Protein AF-A0A6G3LNG2-F1 (afdb_monomer)

Mean predicted aligned error: 3.6 Å

Nearest PDB structures (foldseek):
  3o10-assembly2_C  TM=7.818E-01 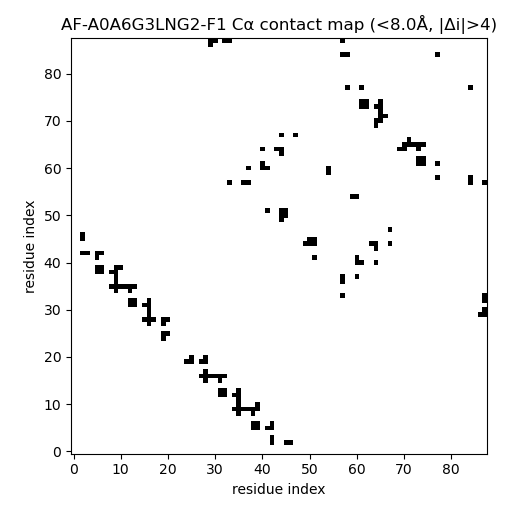 e=2.567E-01  Homo sapiens
  2hsb-assembly1_A  TM=8.207E-01  e=6.538E-01  Archaeoglobus fulgidus
  2v6y-assembly1_A  TM=6.148E-01  e=1.043E+00  Saccharolobus solfataricus

pLDDT: mean 92.22, std 8.54, range [54.59, 98.75]

Sequence (88 aa):
MSFEILKRRALAFLRDAKEDFNKEDYDLVMFHVEQFIQLYARYLLYRKLGDFPKMHSIIKLLRDLARVYNACEIDSFIERKIEGLYLL

Solvent-accessible surface area (backbone atoms only — not comparable to full-atom values): 4830 Å² total; per-residue (Å²): 132,69,62,67,54,33,44,54,50,13,55,47,25,50,50,49,19,55,55,28,51,78,70,67,40,56,70,57,19,43,52,23,47,40,51,16,53,53,30,37,49,48,32,54,45,24,76,74,69,76,50,76,80,91,75,91,51,65,70,60,52,48,50,50,47,18,63,76,68,70,34,65,68,46,51,57,46,47,69,78,39,45,73,65,56,68,74,84

Radius of gyration: 13.41 Å; Cα contacts (8 Å, |Δi|>4): 89; chains: 1; bounding box: 27×34×34 Å

Structure (mmCIF, N/CA/C/O backbone):
data_AF-A0A6G3LNG2-F1
#
_entry.id   AF-A0A6G3LNG2-F1
#
loop_
_atom_site.group_PDB
_atom_site.id
_atom_site.type_symbol
_atom_site.label_atom_id
_atom_site.label_alt_id
_atom_site.label_comp_id
_atom_site.label_asym_id
_atom_site.label_entity_id
_atom_site.label_seq_id
_atom_site.pdbx_PDB_ins_code
_atom_site.Cartn_x
_atom_site.Cartn_y
_atom_site.Cartn_z
_atom_site.occupancy
_atom_site.B_iso_or_equiv
_atom_site.auth_seq_id
_atom_site.auth_comp_id
_atom_site.auth_asym_id
_atom_site.auth_atom_id
_atom_site.pdbx_PDB_model_num
ATOM 1 N N . MET A 1 1 ? -0.228 18.731 9.307 1.00 54.59 1 MET A N 1
ATOM 2 C CA . MET A 1 1 ? -0.168 18.162 7.940 1.00 54.59 1 MET A CA 1
ATOM 3 C C . MET A 1 1 ? -1.552 17.599 7.636 1.00 54.59 1 MET A C 1
ATOM 5 O O . MET A 1 1 ? -1.995 16.753 8.397 1.00 54.59 1 MET A O 1
ATOM 9 N N . SER A 1 2 ? -2.288 18.126 6.649 1.00 75.69 2 SER A N 1
ATOM 10 C CA . SER A 1 2 ? -3.655 17.644 6.365 1.00 75.69 2 SER A CA 1
ATOM 11 C C . SER A 1 2 ? -3.596 16.200 5.867 1.00 75.69 2 SER A C 1
ATOM 13 O O . SER A 1 2 ? -2.857 15.929 4.925 1.00 75.69 2 SER A O 1
ATOM 15 N N . PHE A 1 3 ? -4.334 15.276 6.484 1.00 82.31 3 PHE A N 1
ATOM 16 C CA . PHE A 1 3 ? -4.337 13.847 6.135 1.00 82.31 3 PHE A CA 1
ATOM 17 C C . PHE A 1 3 ? -4.725 13.586 4.667 1.00 82.31 3 PHE A C 1
ATOM 19 O O . PHE A 1 3 ? -4.312 12.582 4.090 1.00 82.31 3 PHE A O 1
ATOM 26 N N . GLU A 1 4 ? -5.416 14.528 4.020 1.00 90.25 4 GLU A N 1
ATOM 27 C CA . GLU A 1 4 ? -5.696 14.509 2.578 1.00 90.25 4 GLU A CA 1
ATOM 28 C C . GLU A 1 4 ? -4.423 14.491 1.713 1.00 90.25 4 GLU A C 1
ATOM 30 O O . GLU A 1 4 ? -4.426 13.965 0.596 1.00 90.25 4 GLU A O 1
ATOM 35 N N . ILE A 1 5 ? -3.288 14.981 2.230 1.00 93.75 5 ILE A N 1
ATOM 36 C CA . ILE A 1 5 ? -2.008 14.882 1.521 1.00 93.75 5 ILE A CA 1
ATOM 37 C C . ILE A 1 5 ? -1.552 13.429 1.360 1.00 93.75 5 ILE A C 1
ATOM 39 O O . ILE A 1 5 ? -0.894 13.113 0.371 1.00 93.75 5 ILE A O 1
ATOM 43 N N . LEU A 1 6 ? -1.911 12.541 2.296 1.00 93.19 6 LEU A N 1
ATOM 44 C CA . LEU A 1 6 ? -1.562 11.124 2.213 1.00 93.19 6 LEU A CA 1
ATOM 45 C C . LEU A 1 6 ? -2.288 10.468 1.052 1.00 93.19 6 LEU A C 1
ATOM 47 O O . LEU A 1 6 ? -1.652 9.794 0.251 1.00 93.19 6 LEU A O 1
ATOM 51 N N . LYS A 1 7 ? -3.589 10.739 0.907 1.00 96.12 7 LYS A N 1
ATOM 52 C CA . LYS A 1 7 ? -4.375 10.263 -0.232 1.00 96.12 7 LYS A CA 1
ATOM 53 C C . LYS A 1 7 ? -3.795 10.775 -1.545 1.00 96.12 7 LYS A C 1
ATOM 55 O O . LYS A 1 7 ? -3.576 9.987 -2.459 1.00 96.12 7 LYS A O 1
ATOM 60 N N . ARG A 1 8 ? -3.508 12.079 -1.639 1.00 97.81 8 ARG A N 1
ATOM 61 C CA . ARG A 1 8 ? -2.922 12.670 -2.852 1.00 97.81 8 ARG A CA 1
ATOM 62 C C . ARG A 1 8 ? -1.584 12.017 -3.215 1.00 97.81 8 ARG A C 1
ATOM 64 O O . ARG A 1 8 ? -1.373 11.701 -4.380 1.00 97.81 8 ARG A O 1
ATOM 71 N N . ARG A 1 9 ? -0.690 11.822 -2.241 1.00 97.75 9 ARG A N 1
ATOM 72 C CA . ARG A 1 9 ? 0.620 11.187 -2.463 1.00 97.75 9 ARG A CA 1
ATOM 73 C C . ARG A 1 9 ? 0.491 9.710 -2.812 1.00 97.75 9 ARG A C 1
ATOM 75 O O . ARG A 1 9 ? 1.144 9.269 -3.742 1.00 97.75 9 ARG A O 1
ATOM 82 N N . ALA A 1 10 ? -0.391 8.978 -2.137 1.00 97.75 10 ALA A N 1
ATOM 83 C CA . ALA A 1 10 ? -0.681 7.591 -2.477 1.00 97.75 10 ALA A CA 1
ATOM 84 C C . ALA A 1 10 ? -1.126 7.474 -3.943 1.00 97.75 10 ALA A C 1
ATOM 86 O O . ALA A 1 10 ? -0.572 6.691 -4.704 1.00 97.75 10 ALA A O 1
ATOM 87 N N . LEU A 1 11 ? -2.080 8.303 -4.374 1.00 98.50 11 LEU A N 1
ATOM 88 C CA . LEU A 1 11 ? -2.552 8.291 -5.761 1.00 98.50 11 LEU A CA 1
ATOM 89 C C . LEU A 1 11 ? -1.471 8.707 -6.769 1.00 98.50 11 LEU A C 1
ATOM 91 O O . LEU A 1 11 ? -1.515 8.247 -7.906 1.00 98.50 11 LEU A O 1
ATOM 95 N N . ALA A 1 12 ? -0.508 9.545 -6.367 1.00 98.69 12 ALA A N 1
ATOM 96 C CA . ALA A 1 12 ? 0.668 9.828 -7.183 1.00 98.69 12 ALA A CA 1
ATOM 97 C C . ALA A 1 12 ? 1.532 8.571 -7.353 1.00 98.69 12 ALA A C 1
ATOM 99 O O . ALA A 1 12 ? 1.764 8.185 -8.488 1.00 98.69 12 ALA A O 1
ATOM 100 N N . PHE A 1 13 ? 1.862 7.863 -6.269 1.00 98.69 13 PHE A N 1
ATOM 101 C CA . PHE A 1 13 ? 2.594 6.595 -6.352 1.00 98.69 13 PHE A CA 1
ATOM 102 C C . PHE A 1 13 ? 1.888 5.547 -7.214 1.00 98.69 13 PHE A C 1
ATOM 104 O O . PHE A 1 13 ? 2.532 4.857 -7.990 1.00 98.69 13 PHE A O 1
ATOM 111 N N . LEU A 1 14 ? 0.557 5.450 -7.151 1.00 98.69 14 LEU A N 1
ATOM 112 C CA . LEU A 1 14 ? -0.182 4.542 -8.032 1.00 98.69 14 LEU A CA 1
ATOM 113 C C . LEU A 1 14 ? -0.081 4.940 -9.512 1.00 98.69 14 LEU A C 1
ATOM 115 O O . LEU A 1 14 ? -0.078 4.068 -10.380 1.00 98.69 14 LEU A O 1
ATOM 119 N N . ARG A 1 15 ? -0.070 6.241 -9.820 1.00 98.75 15 ARG A N 1
ATOM 120 C CA . ARG A 1 15 ? 0.147 6.713 -11.192 1.00 98.75 15 ARG A CA 1
ATOM 121 C C . ARG A 1 15 ? 1.568 6.368 -11.635 1.00 98.75 15 ARG A C 1
ATOM 123 O O . ARG A 1 15 ? 1.715 5.776 -12.696 1.00 98.75 15 ARG A O 1
ATOM 130 N N . ASP A 1 16 ? 2.556 6.660 -10.801 1.00 98.75 16 ASP A N 1
ATOM 131 C CA . ASP A 1 16 ? 3.969 6.444 -11.110 1.00 98.75 16 ASP A CA 1
ATOM 132 C C . ASP A 1 16 ? 4.256 4.936 -11.296 1.00 98.75 16 ASP A C 1
ATOM 134 O O . ASP A 1 16 ? 4.825 4.544 -12.307 1.00 98.75 16 ASP A O 1
ATOM 138 N N . ALA A 1 17 ? 3.692 4.061 -10.452 1.00 98.62 17 ALA A N 1
ATOM 139 C CA . ALA A 1 17 ? 3.757 2.603 -10.625 1.00 98.62 17 ALA A CA 1
ATOM 140 C C . ALA A 1 17 ? 3.220 2.122 -11.987 1.00 98.62 17 ALA A C 1
ATOM 142 O O . ALA A 1 17 ? 3.744 1.179 -12.572 1.00 98.62 17 ALA A O 1
ATOM 143 N N . LYS A 1 18 ? 2.152 2.746 -12.503 1.00 98.75 18 LYS A N 1
ATOM 144 C CA . LYS A 1 18 ? 1.602 2.404 -13.826 1.00 98.75 18 LYS A CA 1
ATOM 145 C C . LYS A 1 18 ? 2.502 2.892 -14.956 1.00 98.75 18 LYS A C 1
ATOM 147 O O . LYS A 1 18 ? 2.591 2.226 -15.981 1.00 98.75 18 LYS A O 1
ATOM 152 N N . GLU A 1 19 ? 3.127 4.054 -14.790 1.00 98.62 19 GLU A N 1
ATOM 153 C CA . GLU A 1 19 ? 4.084 4.587 -15.759 1.00 98.62 19 GLU A CA 1
ATOM 154 C C . GLU A 1 19 ? 5.341 3.717 -15.825 1.00 98.62 19 GLU A C 1
ATOM 156 O O . GLU A 1 19 ? 5.777 3.387 -16.924 1.00 98.62 19 GLU A O 1
ATOM 161 N N . ASP A 1 20 ? 5.867 3.288 -14.680 1.00 98.62 20 ASP A N 1
ATOM 162 C CA . ASP A 1 20 ? 7.048 2.422 -14.595 1.00 98.62 20 ASP A CA 1
ATOM 163 C C . ASP A 1 20 ? 6.768 1.021 -15.141 1.00 98.62 20 ASP A C 1
ATOM 165 O O . ASP A 1 20 ? 7.607 0.441 -15.824 1.00 98.62 20 ASP A O 1
ATOM 169 N N . PHE A 1 21 ? 5.544 0.512 -14.962 1.00 98.44 21 PHE A N 1
ATOM 170 C CA . PHE A 1 21 ? 5.138 -0.757 -15.566 1.00 98.44 21 PHE A CA 1
ATOM 171 C C . PHE A 1 21 ? 5.200 -0.702 -17.097 1.00 98.44 21 PHE A C 1
ATOM 173 O O . PHE A 1 21 ? 5.660 -1.648 -17.726 1.00 98.44 21 PHE A O 1
ATOM 180 N N . ASN A 1 22 ? 4.796 0.420 -17.701 1.00 98.50 22 ASN A N 1
ATOM 181 C CA . ASN A 1 22 ? 4.886 0.610 -19.152 1.00 98.50 22 ASN A CA 1
ATOM 182 C C . ASN A 1 22 ? 6.333 0.757 -19.653 1.00 98.50 22 ASN A C 1
ATOM 184 O O . ASN A 1 22 ? 6.573 0.586 -20.845 1.00 98.50 22 ASN A O 1
ATOM 188 N N . LYS A 1 23 ? 7.271 1.112 -18.769 1.00 98.38 23 LYS A N 1
ATOM 189 C CA . LYS A 1 23 ? 8.709 1.198 -19.063 1.00 98.38 23 LYS A CA 1
ATOM 190 C C . LYS A 1 23 ? 9.455 -0.103 -18.765 1.00 98.38 23 LYS A C 1
ATOM 192 O O . LYS A 1 23 ? 10.643 -0.175 -19.046 1.00 98.38 23 LYS A O 1
ATOM 197 N N . GLU A 1 24 ? 8.761 -1.108 -18.225 1.00 98.19 24 GLU A N 1
ATOM 198 C CA . GLU A 1 24 ? 9.332 -2.379 -17.761 1.00 98.19 24 GLU A CA 1
ATOM 199 C C . GLU A 1 24 ? 10.294 -2.235 -16.557 1.00 98.19 24 GLU A C 1
ATOM 201 O O . GLU A 1 24 ? 11.040 -3.160 -16.235 1.00 98.19 24 GLU A O 1
ATOM 206 N N . ASP A 1 25 ? 10.221 -1.115 -15.826 1.00 98.38 25 ASP A N 1
ATOM 207 C CA . ASP A 1 25 ? 11.012 -0.834 -14.617 1.00 98.38 25 ASP A CA 1
ATOM 208 C C . ASP A 1 25 ? 10.376 -1.512 -13.382 1.00 98.38 25 ASP A C 1
ATOM 210 O O . ASP A 1 25 ? 9.839 -0.869 -12.475 1.00 98.38 25 ASP A O 1
ATOM 214 N N . TYR A 1 26 ? 10.334 -2.849 -13.372 1.00 96.94 26 TYR A N 1
ATOM 215 C CA . TYR A 1 26 ? 9.520 -3.624 -12.421 1.00 96.94 26 TYR A CA 1
ATOM 216 C C . TYR A 1 26 ? 9.918 -3.470 -10.943 1.00 96.94 26 TYR A C 1
ATOM 218 O O . TYR A 1 26 ? 9.069 -3.622 -10.061 1.00 96.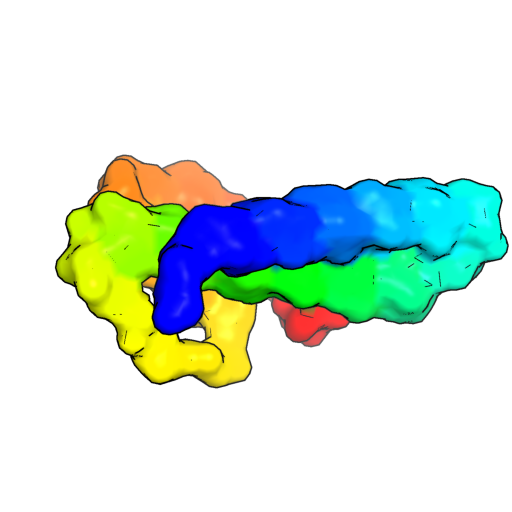94 26 TYR A O 1
ATOM 226 N N . ASP A 1 27 ? 11.179 -3.164 -10.648 1.00 97.00 27 ASP A N 1
ATOM 227 C CA . ASP A 1 27 ? 11.642 -2.849 -9.295 1.00 97.00 27 ASP A CA 1
ATOM 228 C C . ASP A 1 27 ? 11.019 -1.540 -8.781 1.00 97.00 27 ASP A C 1
ATOM 230 O O . ASP A 1 27 ? 10.516 -1.490 -7.653 1.00 97.00 27 ASP A O 1
ATOM 234 N N . LEU A 1 28 ? 10.946 -0.515 -9.636 1.00 98.06 28 LEU A N 1
ATOM 235 C CA . LEU A 1 28 ? 10.264 0.744 -9.331 1.00 98.06 28 LEU A CA 1
ATOM 236 C C . LEU A 1 28 ? 8.749 0.565 -9.221 1.00 98.06 28 LEU A C 1
ATOM 238 O O . LEU A 1 28 ? 8.131 1.155 -8.331 1.00 98.06 28 LEU A O 1
ATOM 242 N N . VAL A 1 29 ? 8.151 -0.306 -10.044 1.00 98.19 29 VAL A N 1
ATOM 243 C CA . VAL A 1 29 ? 6.732 -0.675 -9.907 1.00 98.19 29 VAL A CA 1
ATOM 244 C C . VAL A 1 29 ? 6.451 -1.196 -8.502 1.00 98.19 29 VAL A C 1
ATOM 246 O O . VAL A 1 29 ? 5.527 -0.711 -7.846 1.00 98.19 29 VAL A O 1
ATOM 249 N N . MET A 1 30 ? 7.244 -2.158 -8.023 1.00 97.12 30 MET A N 1
ATOM 250 C CA . MET A 1 30 ? 7.054 -2.754 -6.698 1.00 97.12 30 MET A CA 1
ATOM 251 C C . MET A 1 30 ? 7.219 -1.718 -5.587 1.00 97.12 30 MET A C 1
ATOM 253 O O . MET A 1 30 ? 6.344 -1.610 -4.724 1.00 97.12 30 MET A O 1
ATOM 257 N N . PHE A 1 31 ? 8.263 -0.888 -5.663 1.00 96.69 31 PHE A N 1
ATOM 258 C CA . PHE A 1 31 ? 8.475 0.201 -4.712 1.00 96.69 31 PHE A CA 1
ATOM 259 C C . PHE A 1 31 ? 7.280 1.168 -4.671 1.00 96.69 31 PHE A C 1
ATOM 261 O O . PHE A 1 31 ? 6.741 1.468 -3.603 1.00 96.69 31 PHE A O 1
ATOM 268 N N . HIS A 1 32 ? 6.800 1.636 -5.823 1.00 98.19 32 HIS A N 1
ATOM 269 C CA . HIS A 1 32 ? 5.670 2.561 -5.882 1.00 98.19 32 HIS A CA 1
ATOM 270 C C . HIS A 1 32 ? 4.344 1.918 -5.438 1.00 98.19 32 HIS A C 1
ATOM 272 O O . HIS A 1 32 ? 3.531 2.581 -4.785 1.00 98.19 32 HIS A O 1
ATOM 278 N N . VAL A 1 33 ? 4.126 0.627 -5.705 1.00 97.56 33 VAL A N 1
ATOM 279 C CA . VAL A 1 33 ? 2.972 -0.121 -5.178 1.00 97.56 33 VAL A CA 1
ATOM 280 C C . VAL A 1 33 ? 3.022 -0.209 -3.651 1.00 97.56 33 VAL A C 1
ATOM 282 O O . VAL A 1 33 ? 2.011 0.078 -2.999 1.00 97.56 33 VAL A O 1
ATOM 285 N N . GLU A 1 34 ? 4.179 -0.533 -3.069 1.00 96.38 34 GLU A N 1
ATOM 286 C CA . GLU A 1 34 ? 4.385 -0.531 -1.616 1.00 96.38 34 GLU A CA 1
ATOM 287 C C . GLU A 1 34 ? 4.036 0.849 -1.026 1.00 96.38 34 GLU A C 1
ATOM 289 O O . GLU A 1 34 ? 3.203 0.950 -0.115 1.00 96.38 34 GLU A O 1
ATOM 294 N N . GLN A 1 35 ? 4.599 1.930 -1.582 1.00 96.62 35 GLN A N 1
ATOM 295 C CA . GLN A 1 35 ? 4.353 3.292 -1.093 1.00 96.62 35 GLN A CA 1
ATOM 296 C C . GLN A 1 35 ? 2.874 3.701 -1.210 1.00 96.62 35 GLN A C 1
ATOM 298 O O . GLN A 1 35 ? 2.325 4.335 -0.297 1.00 96.62 35 GLN A O 1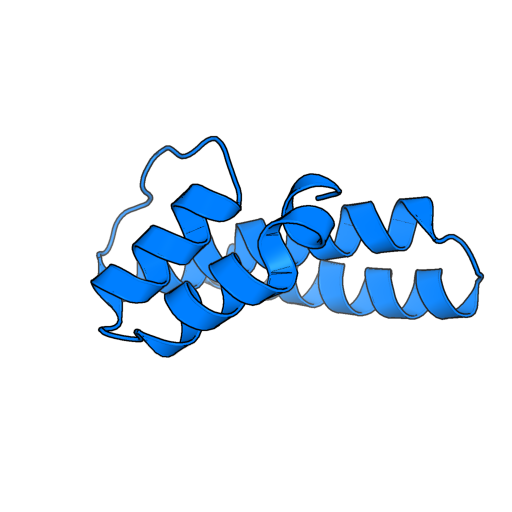
ATOM 303 N N . PHE A 1 36 ? 2.197 3.311 -2.296 1.00 97.62 36 PHE A N 1
ATOM 304 C CA . PHE A 1 36 ? 0.758 3.515 -2.461 1.00 97.62 36 PHE A CA 1
ATOM 305 C C . PHE A 1 36 ? -0.035 2.827 -1.345 1.00 97.62 36 PHE A C 1
ATOM 307 O O . PHE A 1 36 ? -0.832 3.490 -0.670 1.00 97.62 36 PHE A O 1
ATOM 314 N N . ILE A 1 37 ? 0.195 1.528 -1.125 1.00 95.50 37 ILE A N 1
ATOM 315 C CA . ILE A 1 37 ? -0.520 0.736 -0.115 1.00 95.50 37 ILE A CA 1
ATOM 316 C C . ILE A 1 37 ? -0.303 1.343 1.269 1.00 95.50 37 ILE A C 1
ATOM 318 O O . ILE A 1 37 ? -1.272 1.597 1.990 1.00 95.50 37 ILE A O 1
ATOM 322 N N . GLN A 1 38 ? 0.948 1.646 1.624 1.00 93.81 38 GLN A N 1
ATOM 323 C CA . GLN A 1 38 ? 1.279 2.214 2.926 1.00 93.81 38 GLN A CA 1
ATOM 324 C C . GLN A 1 38 ? 0.573 3.551 3.178 1.00 93.81 38 GLN A C 1
ATOM 326 O O . GLN A 1 38 ? -0.024 3.750 4.239 1.00 93.81 38 GLN A O 1
ATOM 331 N N . LEU A 1 39 ? 0.618 4.488 2.230 1.00 94.88 39 LEU A N 1
ATOM 332 C CA . LEU A 1 39 ? 0.026 5.812 2.429 1.00 94.88 39 LEU A CA 1
ATOM 333 C C . LEU A 1 39 ? -1.500 5.787 2.379 1.00 94.88 39 LEU A C 1
ATOM 335 O O . LEU A 1 39 ? -2.147 6.462 3.186 1.00 94.88 39 LEU A O 1
ATOM 339 N N . TYR A 1 40 ? -2.086 5.009 1.468 1.00 95.69 40 TYR A N 1
ATOM 340 C CA . TYR A 1 40 ? -3.537 4.953 1.325 1.00 95.69 40 TYR A CA 1
ATOM 341 C C . TYR A 1 40 ? -4.190 4.283 2.533 1.00 95.69 40 TYR A C 1
ATOM 343 O O . TYR A 1 40 ? -5.181 4.784 3.066 1.00 95.69 40 TYR A O 1
ATOM 351 N N . ALA A 1 41 ? -3.604 3.198 3.036 1.00 93.62 41 ALA A N 1
ATOM 352 C CA . ALA A 1 41 ? -4.116 2.541 4.227 1.00 93.62 41 ALA A CA 1
ATOM 353 C C . ALA A 1 41 ? -3.953 3.409 5.487 1.00 93.62 41 ALA A C 1
ATOM 355 O O . ALA A 1 41 ? -4.890 3.504 6.280 1.00 93.62 41 ALA A O 1
ATOM 356 N N . ARG A 1 42 ? -2.839 4.148 5.634 1.00 92.06 42 ARG A N 1
ATOM 357 C CA . ARG A 1 42 ? -2.697 5.163 6.698 1.00 92.06 42 ARG A CA 1
ATOM 358 C C . ARG A 1 42 ? -3.777 6.245 6.599 1.00 92.06 42 ARG A C 1
ATOM 360 O O . ARG A 1 42 ? -4.359 6.600 7.619 1.00 92.06 42 ARG A O 1
ATOM 367 N N . TYR A 1 43 ? -4.080 6.738 5.395 1.00 94.00 43 TYR A N 1
ATOM 368 C CA . TYR A 1 43 ? -5.180 7.684 5.172 1.00 94.00 43 TYR A CA 1
ATOM 369 C C . TYR A 1 43 ? -6.528 7.113 5.634 1.00 94.00 43 TYR A C 1
ATOM 371 O O . TYR A 1 43 ? -7.264 7.782 6.358 1.00 94.00 43 TYR A O 1
ATOM 379 N N . LEU A 1 44 ? -6.843 5.873 5.254 1.00 93.62 44 LEU A N 1
ATOM 380 C CA . LEU A 1 44 ? -8.096 5.215 5.624 1.00 93.62 44 LEU A CA 1
ATOM 381 C C . LEU A 1 44 ? -8.219 4.994 7.137 1.00 93.62 44 LEU A C 1
ATOM 383 O O . LEU A 1 44 ? -9.300 5.218 7.686 1.00 93.62 44 LEU A O 1
ATOM 387 N N . LEU A 1 45 ? -7.141 4.575 7.805 1.00 92.19 45 LEU A N 1
ATOM 388 C CA . LEU A 1 45 ? -7.111 4.403 9.259 1.00 92.19 45 LEU A CA 1
ATOM 389 C C . LEU A 1 45 ? -7.300 5.742 9.970 1.00 92.19 45 LEU A C 1
ATOM 391 O O . LEU A 1 45 ? -8.182 5.857 10.817 1.00 92.19 45 LEU A O 1
ATOM 395 N N . TYR A 1 46 ? -6.561 6.774 9.559 1.00 91.56 46 TYR A N 1
ATOM 396 C CA . TYR A 1 46 ? -6.691 8.112 10.134 1.00 91.56 46 TYR A CA 1
ATOM 397 C C . TYR A 1 46 ? -8.097 8.680 9.955 1.00 91.56 46 TYR A C 1
ATOM 399 O O . TYR A 1 46 ? -8.686 9.198 10.896 1.00 91.56 46 TYR A O 1
ATOM 407 N N . ARG A 1 47 ? -8.685 8.526 8.764 1.00 92.19 47 ARG A N 1
ATOM 408 C CA . ARG A 1 47 ? -10.050 8.986 8.482 1.00 92.19 47 ARG A CA 1
ATOM 409 C C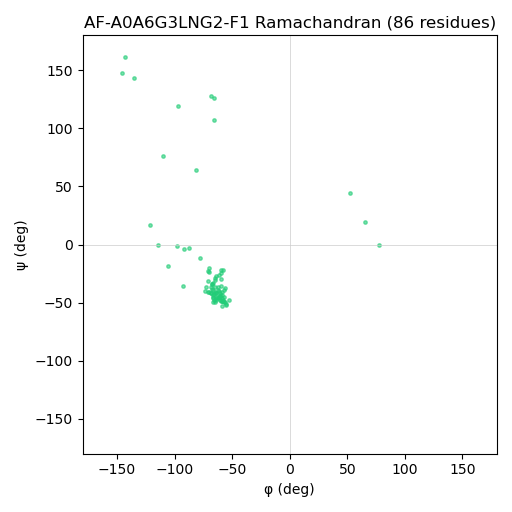 . ARG A 1 47 ? -11.093 8.325 9.391 1.00 92.19 47 ARG A C 1
ATOM 411 O O . ARG A 1 47 ? -12.134 8.924 9.639 1.00 92.19 47 ARG A O 1
ATOM 418 N N . LYS A 1 48 ? -10.847 7.094 9.852 1.00 91.81 48 LYS A N 1
ATOM 419 C CA . LYS A 1 48 ? -11.783 6.339 10.697 1.00 91.81 48 LYS A CA 1
ATOM 420 C C . LYS A 1 48 ? -11.523 6.519 12.196 1.00 91.81 48 LYS A C 1
ATOM 422 O O . LYS A 1 48 ? -12.484 6.536 12.955 1.00 91.81 48 LYS A O 1
ATOM 427 N N . LEU A 1 49 ? -10.259 6.633 12.608 1.00 90.62 49 LEU A N 1
ATOM 428 C CA . LEU A 1 49 ? -9.837 6.649 14.016 1.00 90.62 49 LEU A CA 1
ATOM 429 C C . LEU A 1 49 ? -9.430 8.037 14.533 1.00 90.62 49 LEU A C 1
ATOM 431 O O . LEU A 1 49 ? -9.367 8.234 15.740 1.00 90.62 49 LEU A O 1
ATOM 435 N N . GLY A 1 50 ? -9.128 8.988 13.645 1.00 87.19 50 GLY A N 1
ATOM 436 C CA . GLY A 1 50 ? -8.605 10.313 13.995 1.00 87.19 50 GLY A CA 1
ATOM 437 C C . GLY A 1 50 ? -7.113 10.350 14.355 1.00 87.19 50 GLY A C 1
ATOM 438 O O . GLY A 1 50 ? -6.593 11.432 14.622 1.00 87.19 50 GLY A O 1
ATOM 439 N N . ASP A 1 51 ? -6.415 9.208 14.339 1.00 77.75 51 ASP A N 1
ATOM 440 C CA . ASP A 1 51 ? -4.983 9.101 14.646 1.00 77.75 51 ASP A CA 1
ATOM 441 C C . ASP A 1 51 ? -4.267 8.059 13.761 1.00 77.75 51 ASP A C 1
ATOM 443 O O . ASP A 1 51 ? -4.897 7.203 13.130 1.00 77.75 51 ASP A O 1
ATOM 447 N N . PHE A 1 52 ? -2.936 8.154 13.686 1.00 68.38 52 PHE A N 1
ATOM 448 C CA . PHE A 1 52 ? -2.065 7.221 12.978 1.00 68.38 52 PHE A CA 1
ATOM 449 C C . PHE A 1 52 ? -1.476 6.189 13.937 1.00 68.38 52 PHE A C 1
ATOM 451 O O . PHE A 1 52 ? -0.648 6.533 14.784 1.00 68.38 52 PHE A O 1
ATOM 458 N N . PRO A 1 53 ? -1.742 4.893 13.737 1.00 67.00 53 PRO A N 1
ATOM 459 C CA . PRO A 1 53 ? -0.974 3.887 14.441 1.00 67.00 53 PRO A CA 1
ATOM 460 C C . PRO A 1 53 ? 0.473 3.906 13.912 1.00 67.00 53 PRO A C 1
ATOM 462 O O . PRO A 1 53 ? 0.713 3.823 12.702 1.00 67.00 53 PRO A O 1
ATOM 465 N N . LYS A 1 54 ? 1.465 4.015 14.807 1.00 63.16 54 LYS A N 1
ATOM 466 C CA . LYS A 1 54 ? 2.883 3.848 14.448 1.00 63.16 54 LYS A CA 1
ATOM 467 C C . LYS A 1 54 ? 3.101 2.394 14.023 1.00 63.16 54 LYS A C 1
ATOM 469 O O . LYS A 1 54 ? 3.048 1.487 14.850 1.00 63.16 54 LYS A O 1
ATOM 474 N N . MET A 1 55 ? 3.289 2.167 12.725 1.00 69.38 55 MET A N 1
ATOM 475 C CA . MET A 1 55 ? 3.385 0.824 12.152 1.00 69.38 55 MET A CA 1
ATOM 476 C C . MET A 1 55 ? 4.525 0.679 11.152 1.00 69.38 55 MET A C 1
ATOM 478 O O . MET A 1 55 ? 4.793 1.592 10.364 1.00 69.38 55 MET A O 1
ATOM 482 N N . HIS A 1 56 ? 5.126 -0.514 11.195 1.00 67.69 56 HIS A N 1
ATOM 483 C CA . HIS A 1 56 ? 6.366 -0.882 10.513 1.00 67.69 56 HIS A CA 1
ATOM 484 C C . HIS A 1 56 ? 6.194 -1.947 9.410 1.00 67.69 56 HIS A C 1
ATOM 486 O O . HIS A 1 56 ? 7.190 -2.306 8.801 1.00 67.69 56 HIS A O 1
ATOM 492 N N . SER A 1 57 ? 4.984 -2.464 9.135 1.00 86.50 57 SER A N 1
ATOM 493 C CA . SER A 1 57 ? 4.772 -3.413 8.023 1.00 86.50 57 SER A CA 1
ATOM 494 C C . SER A 1 57 ? 3.413 -3.255 7.335 1.00 86.50 57 SER A C 1
ATOM 496 O O . SER A 1 57 ? 2.415 -2.926 7.987 1.00 86.50 57 SER A O 1
ATOM 498 N N . ILE A 1 58 ? 3.364 -3.530 6.023 1.00 91.12 58 ILE A N 1
ATOM 499 C CA . ILE A 1 58 ? 2.125 -3.518 5.226 1.00 91.12 58 ILE A CA 1
ATOM 500 C C . ILE A 1 58 ? 1.115 -4.538 5.746 1.00 91.12 58 ILE A C 1
ATOM 502 O O . ILE A 1 58 ? -0.055 -4.203 5.903 1.00 91.12 58 ILE A O 1
ATOM 506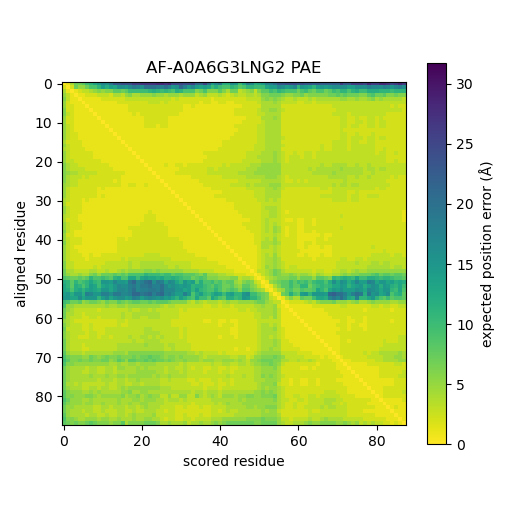 N N . ILE A 1 59 ? 1.544 -5.763 6.065 1.00 93.12 59 ILE A N 1
ATOM 507 C CA . ILE A 1 59 ? 0.628 -6.820 6.526 1.00 93.12 59 ILE A CA 1
ATOM 508 C C . ILE A 1 59 ? -0.140 -6.366 7.772 1.00 93.12 59 ILE A C 1
ATOM 510 O O . ILE A 1 59 ? -1.358 -6.523 7.844 1.00 93.12 59 ILE A O 1
ATOM 514 N N . LYS A 1 60 ? 0.550 -5.755 8.744 1.00 90.75 60 LYS A N 1
ATOM 515 C CA . LYS A 1 60 ? -0.102 -5.246 9.956 1.00 90.75 60 LYS A CA 1
ATOM 516 C C . LYS A 1 60 ? -1.071 -4.107 9.632 1.00 90.75 60 LYS A C 1
ATOM 518 O O . LYS A 1 60 ? -2.181 -4.089 10.151 1.00 90.75 60 LYS A O 1
ATOM 523 N N . LEU A 1 61 ? -0.678 -3.211 8.727 1.00 92.31 61 LEU A N 1
ATOM 524 C CA . LEU A 1 61 ? -1.508 -2.101 8.265 1.00 92.31 61 LEU A CA 1
ATOM 525 C C . LEU A 1 61 ? -2.811 -2.589 7.603 1.00 92.31 61 LEU A C 1
ATOM 527 O O . LEU A 1 61 ? -3.879 -2.036 7.861 1.00 92.31 61 LEU A O 1
ATOM 531 N N . LEU A 1 62 ? -2.735 -3.645 6.788 1.00 93.69 62 LEU A N 1
ATOM 532 C CA . LEU A 1 62 ? -3.893 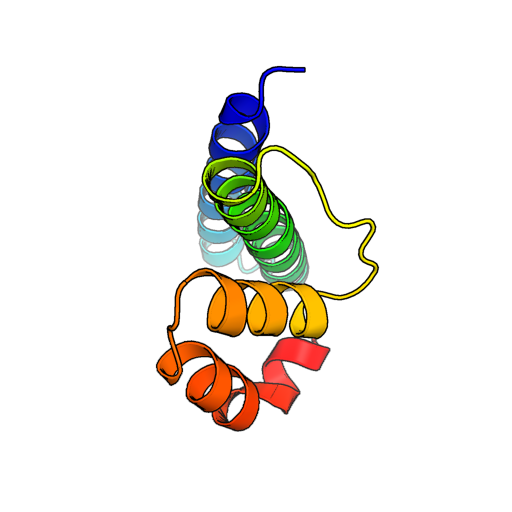-4.254 6.130 1.00 93.69 62 LEU A CA 1
ATOM 533 C C . LEU A 1 62 ? -4.799 -5.000 7.122 1.00 93.69 62 LEU A C 1
ATOM 535 O O . LEU A 1 62 ? -6.015 -4.839 7.056 1.00 93.69 62 LEU A O 1
ATOM 539 N N . ARG A 1 63 ? -4.241 -5.742 8.089 1.00 93.25 63 ARG A N 1
ATOM 540 C CA . ARG A 1 63 ? -5.038 -6.369 9.167 1.00 93.25 63 ARG A CA 1
ATOM 541 C C . ARG A 1 63 ? -5.751 -5.334 10.034 1.00 93.25 63 ARG A C 1
ATOM 543 O 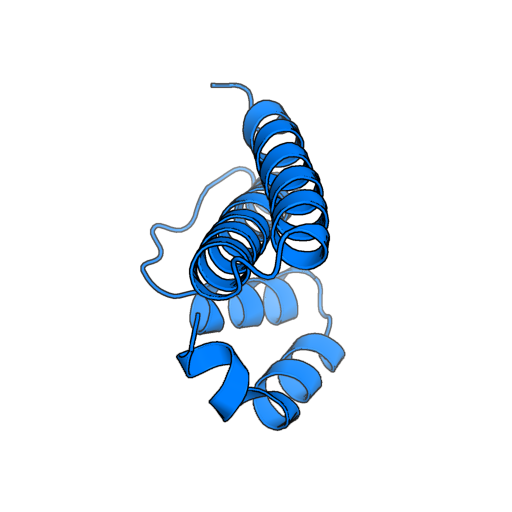O . ARG A 1 63 ? -6.885 -5.537 10.464 1.00 93.25 63 ARG A O 1
ATOM 550 N N . ASP A 1 64 ? -5.105 -4.201 10.284 1.00 91.88 64 ASP A N 1
AT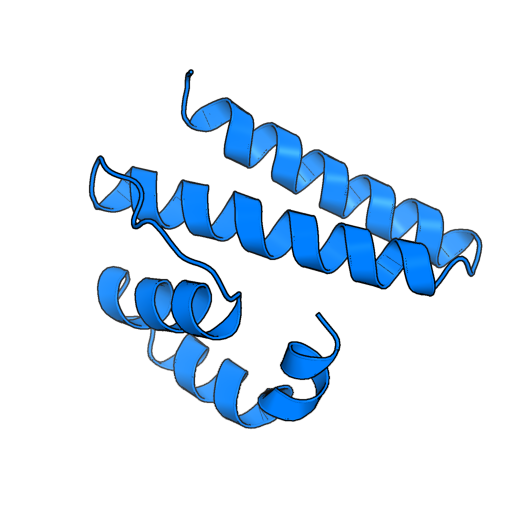OM 551 C CA . ASP A 1 64 ? -5.724 -3.105 11.024 1.00 91.88 64 ASP A CA 1
ATOM 552 C C . ASP A 1 64 ? -6.877 -2.490 10.234 1.00 91.88 64 ASP A C 1
ATOM 554 O O . ASP A 1 64 ? -7.925 -2.222 10.817 1.00 91.88 64 ASP A O 1
ATOM 558 N N . LEU A 1 65 ? -6.743 -2.347 8.911 1.00 93.25 65 LEU A N 1
ATOM 559 C CA . LEU A 1 65 ? -7.869 -1.964 8.060 1.00 93.25 65 LEU A CA 1
ATOM 560 C C . LEU A 1 65 ? -9.013 -2.974 8.125 1.00 93.25 65 LEU A C 1
ATOM 562 O O . LEU A 1 65 ? -10.149 -2.548 8.329 1.00 93.25 65 LEU A O 1
ATOM 566 N N . ALA A 1 66 ? -8.721 -4.272 7.996 1.00 94.75 66 ALA A N 1
ATOM 567 C CA . ALA A 1 66 ? -9.717 -5.342 8.077 1.00 94.75 66 ALA A CA 1
ATOM 568 C C . ALA A 1 66 ? -10.540 -5.220 9.366 1.00 94.75 66 ALA A C 1
ATOM 570 O O . ALA A 1 66 ? -11.768 -5.172 9.339 1.00 94.75 66 ALA A O 1
ATOM 571 N N . ARG A 1 67 ? -9.853 -5.037 10.495 1.00 93.12 67 ARG A N 1
ATOM 572 C CA . ARG A 1 67 ? -10.471 -4.869 11.812 1.00 93.12 67 ARG A CA 1
ATOM 573 C C . ARG A 1 67 ? -11.278 -3.576 11.939 1.00 93.12 67 ARG A C 1
ATOM 575 O O . ARG A 1 67 ? -12.411 -3.594 12.398 1.00 93.12 67 ARG A O 1
ATOM 582 N N . VAL A 1 68 ? -10.694 -2.442 11.555 1.00 93.88 68 VAL A N 1
ATOM 583 C CA . VAL A 1 68 ? -11.280 -1.103 11.753 1.00 93.88 68 VAL A CA 1
ATOM 584 C C . VAL A 1 68 ? -12.488 -0.865 10.843 1.00 93.88 68 VAL A C 1
ATOM 586 O O . VAL A 1 68 ? -13.415 -0.138 11.212 1.00 93.88 68 VAL A O 1
ATOM 589 N N . TYR A 1 69 ? -12.490 -1.475 9.659 1.00 94.50 69 TYR A N 1
ATOM 590 C CA . TYR A 1 69 ? -13.585 -1.392 8.697 1.00 94.50 69 TYR A CA 1
ATOM 591 C C . TYR A 1 69 ? -14.538 -2.598 8.739 1.00 94.50 69 TYR A C 1
ATOM 593 O O . TYR A 1 69 ? -15.536 -2.569 8.027 1.00 94.50 69 TYR A O 1
ATOM 601 N N . ASN A 1 70 ? -14.291 -3.601 9.593 1.00 94.25 70 ASN A N 1
ATOM 602 C CA . ASN A 1 70 ? -15.016 -4.882 9.617 1.00 94.25 70 ASN A CA 1
ATOM 603 C C . ASN A 1 70 ? -15.061 -5.561 8.232 1.00 94.25 70 ASN A C 1
ATOM 605 O O . ASN A 1 70 ? -16.107 -6.031 7.792 1.00 94.25 70 ASN A O 1
ATOM 609 N N . ALA A 1 71 ? -13.919 -5.574 7.543 1.00 93.44 71 ALA A N 1
ATOM 610 C CA . ALA A 1 71 ? -13.747 -6.057 6.176 1.00 93.44 71 ALA A CA 1
ATOM 611 C C . ALA A 1 71 ? -12.938 -7.368 6.161 1.00 93.44 71 ALA A C 1
ATOM 613 O O . ALA A 1 71 ? -11.742 -7.376 5.854 1.00 93.44 71 ALA A O 1
ATOM 614 N N . CYS A 1 72 ? -13.577 -8.482 6.533 1.00 90.81 72 CYS A N 1
ATOM 615 C CA . CYS A 1 72 ? -12.953 -9.813 6.613 1.00 90.81 72 CYS A CA 1
ATOM 616 C C . CYS A 1 72 ? -12.381 -10.303 5.268 1.00 90.81 72 CYS A C 1
ATOM 618 O O . CYS A 1 72 ? -11.481 -11.144 5.230 1.00 90.81 72 CYS A O 1
ATOM 620 N N . GLU A 1 73 ? -12.862 -9.762 4.149 1.00 94.69 73 GLU A N 1
ATOM 621 C CA . GLU A 1 73 ? -12.323 -10.023 2.818 1.00 94.69 73 GLU A CA 1
ATOM 622 C C . GLU A 1 73 ? -10.856 -9.592 2.674 1.00 94.69 73 GLU A C 1
ATOM 624 O O . GLU A 1 73 ? -10.124 -10.179 1.871 1.00 94.69 73 GLU A O 1
ATOM 629 N N . ILE A 1 74 ? -10.409 -8.611 3.469 1.00 93.88 74 ILE A N 1
ATOM 630 C CA . ILE A 1 74 ? -9.012 -8.170 3.502 1.00 93.88 74 ILE A CA 1
ATOM 631 C C . ILE A 1 74 ? -8.138 -9.246 4.151 1.00 93.88 74 ILE A C 1
ATOM 633 O O . ILE A 1 74 ? -7.068 -9.539 3.624 1.00 93.88 74 ILE A O 1
ATOM 637 N N . ASP A 1 75 ? -8.594 -9.896 5.224 1.00 93.44 75 ASP A N 1
ATOM 638 C CA . ASP A 1 75 ? -7.850 -11.004 5.839 1.00 93.44 75 ASP A CA 1
ATOM 639 C C . ASP A 1 75 ? -7.712 -12.176 4.860 1.00 93.44 75 ASP A C 1
ATOM 641 O O . ASP A 1 75 ? -6.607 -12.664 4.621 1.00 93.44 75 ASP A O 1
ATOM 645 N N . SER A 1 76 ? -8.805 -12.531 4.174 1.00 94.94 76 SER A N 1
ATOM 646 C CA . SER A 1 76 ? -8.771 -13.542 3.107 1.00 94.94 76 SER A CA 1
ATOM 647 C C . SER A 1 76 ? -7.830 -13.156 1.958 1.00 94.94 76 SER A C 1
ATOM 649 O O . SER A 1 76 ? -7.203 -14.013 1.336 1.00 94.94 76 SER A O 1
ATOM 651 N N . PHE A 1 77 ? -7.734 -11.866 1.624 1.00 95.19 77 PHE A N 1
ATOM 652 C CA . PHE A 1 77 ? -6.787 -11.382 0.622 1.00 95.19 77 PHE A CA 1
ATOM 653 C C . PHE A 1 77 ? -5.340 -11.542 1.092 1.00 95.19 77 PHE A C 1
ATOM 655 O O . PHE A 1 77 ? -4.523 -12.045 0.321 1.00 95.19 77 PHE A O 1
ATOM 662 N N . ILE A 1 78 ? -5.039 -11.164 2.340 1.00 94.94 78 ILE A N 1
ATOM 663 C CA . ILE A 1 78 ? -3.702 -11.299 2.927 1.00 94.94 78 ILE A CA 1
ATOM 664 C C . ILE A 1 78 ? -3.265 -12.758 2.893 1.00 94.94 78 ILE A C 1
ATOM 666 O O . ILE A 1 78 ? -2.175 -13.038 2.412 1.00 94.94 78 ILE A O 1
ATOM 670 N N . GLU A 1 79 ? -4.113 -13.684 3.338 1.00 94.94 79 GLU A N 1
ATOM 671 C CA . GLU A 1 79 ? -3.794 -15.116 3.357 1.00 94.94 79 GLU A CA 1
ATOM 672 C C . GLU A 1 79 ? -3.516 -15.662 1.953 1.00 94.94 79 GLU A C 1
ATO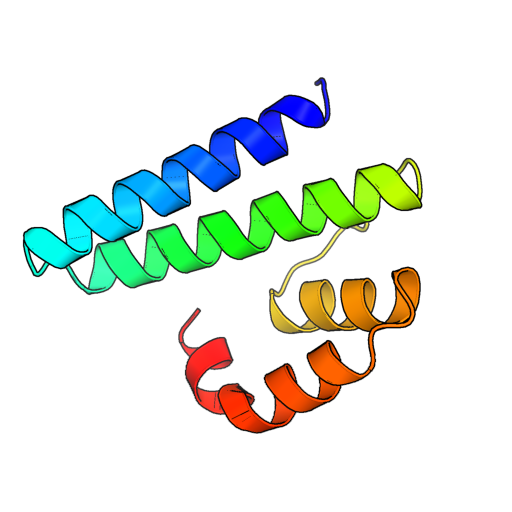M 674 O O . GLU A 1 79 ? -2.509 -16.333 1.735 1.00 94.94 79 GLU A O 1
ATOM 679 N N . ARG A 1 80 ? -4.351 -15.314 0.964 1.00 96.81 80 ARG A N 1
ATOM 680 C CA . ARG A 1 80 ? -4.176 -15.772 -0.426 1.00 96.81 80 ARG A CA 1
ATOM 681 C C . ARG A 1 80 ? -2.972 -15.164 -1.140 1.00 96.81 80 ARG A C 1
ATOM 683 O O . ARG A 1 80 ? -2.549 -15.700 -2.163 1.00 96.81 80 ARG A O 1
ATOM 690 N N . LYS A 1 81 ? -2.495 -14.001 -0.697 1.00 95.38 81 LYS A N 1
ATOM 691 C CA . LYS A 1 81 ? -1.447 -13.222 -1.376 1.00 95.38 81 LYS A CA 1
ATOM 692 C C . LYS A 1 81 ? -0.226 -12.983 -0.498 1.00 95.38 81 LYS A C 1
ATOM 694 O O . LYS A 1 81 ? 0.583 -12.121 -0.826 1.00 95.38 81 LYS A O 1
ATOM 699 N N . ILE A 1 82 ? -0.072 -13.752 0.580 1.00 93.88 82 ILE A N 1
ATOM 700 C CA . ILE A 1 82 ? 0.927 -13.482 1.614 1.00 93.88 82 ILE A CA 1
ATOM 701 C C . ILE A 1 82 ? 2.355 -13.460 1.058 1.00 93.88 82 ILE A C 1
ATOM 703 O O . ILE A 1 82 ? 3.113 -12.555 1.379 1.00 93.88 82 ILE A O 1
ATOM 707 N N . GLU A 1 83 ? 2.685 -14.380 0.150 1.00 93.38 83 GLU A N 1
ATOM 708 C CA . GLU A 1 83 ? 3.993 -14.440 -0.512 1.00 93.38 83 GLU A CA 1
ATOM 709 C C . GLU A 1 83 ? 4.273 -13.178 -1.331 1.00 93.38 83 GLU A C 1
ATOM 711 O O . GLU A 1 83 ? 5.338 -12.589 -1.203 1.00 93.38 83 GLU A O 1
ATOM 716 N N . GLY A 1 84 ? 3.293 -12.704 -2.106 1.00 92.06 84 GLY A N 1
ATOM 717 C CA . GLY A 1 84 ? 3.423 -11.462 -2.870 1.00 92.06 84 GLY A CA 1
ATOM 718 C C . GLY A 1 84 ? 3.512 -10.224 -1.977 1.00 92.06 84 GLY A C 1
ATOM 719 O O . GLY A 1 84 ? 4.223 -9.284 -2.307 1.00 92.06 84 GLY A O 1
ATOM 720 N N . LEU A 1 85 ? 2.836 -10.232 -0.825 1.00 92.25 85 LEU A N 1
ATOM 721 C CA . LEU A 1 85 ? 2.924 -9.154 0.162 1.00 92.25 85 LEU A CA 1
ATOM 722 C C . LEU A 1 85 ? 4.276 -9.110 0.885 1.00 92.25 85 LEU A C 1
ATOM 724 O O . LEU A 1 85 ? 4.617 -8.057 1.406 1.00 92.25 85 LEU A O 1
ATOM 728 N N . TYR A 1 86 ? 5.026 -10.215 0.934 1.00 91.31 86 TYR A N 1
ATOM 729 C CA . TYR A 1 86 ? 6.399 -10.236 1.457 1.00 91.31 86 TYR A CA 1
ATOM 730 C C . TYR A 1 86 ? 7.436 -9.687 0.471 1.00 91.31 86 TYR A C 1
ATOM 732 O O . TYR A 1 86 ? 8.578 -9.463 0.864 1.00 91.31 86 TYR A O 1
ATOM 740 N N . LEU A 1 87 ? 7.055 -9.490 -0.793 1.00 89.94 87 LEU A N 1
ATOM 741 C CA . LEU A 1 87 ? 7.888 -8.832 -1.802 1.00 89.94 87 LEU A CA 1
ATOM 742 C C . LEU A 1 87 ? 7.714 -7.303 -1.797 1.00 89.94 87 LEU A C 1
ATOM 744 O O . LEU A 1 87 ? 8.356 -6.624 -2.596 1.00 89.94 87 LEU A O 1
ATOM 748 N N . LEU A 1 88 ? 6.818 -6.796 -0.944 1.00 87.12 88 LEU A N 1
ATOM 749 C CA . LEU A 1 88 ? 6.520 -5.383 -0.723 1.00 87.12 88 LEU A CA 1
ATOM 750 C C . LEU A 1 88 ? 7.028 -4.918 0.644 1.00 87.12 88 LEU A C 1
ATOM 752 O O . LEU A 1 88 ? 7.377 -5.761 1.502 1.00 87.12 88 LEU A O 1
#

Secondary structure (DSSP, 8-state):
--THHHHHHHHHHHHHHHHHHHTT-HHHHHHHHHHHHHHHHHHHHHHHHSS------HHHHHHHHHHHHT-HHHHHHHHHTHHHHTT-

Foldseek 3Di:
DPLVVLVVQLVVLVVVLVVCVVVVVVVSNLVSPQSNLVSVLQSVCCVQPVDGDPDDFSLVSQVVVCVSVVPCVSVVVCVVCVVVSVSD